Protein AF-A0A1J0VRK7-F1 (afdb_monomer_lite)

Sequence (76 aa):
MGYRYLLRERCLNWGATPEGATREMPGDDLLPRADIVSTRAVTIDVDAAAIWPWLAQFGPGRGGAYTYDWIETSSD

Foldseek 3Di:
DPVVVVVVLCQQAPCHDPCRQPDDDPPCVVCVDDPGHGHYDDDDPDDPVVCVVVVVQPDPPRPDDPPPPPPPDDPD

Secondary structure (DSSP, 8-state):
--HHHHHHHHHHTTT--HHHHTS--TTGGG-TT-S----------S-HHHHHHHHTT-STTSS-----TTSS----

pLDDT: mean 76.0, std 16.79, range [39.59, 93.25]

Radius of gyration: 17.18 Å; chains: 1; bounding box: 46×25×49 Å

Structure (mmCIF, N/CA/C/O backbone):
data_AF-A0A1J0VRK7-F1
#
_entry.id   AF-A0A1J0VRK7-F1
#
loop_
_atom_site.group_PDB
_atom_site.id
_atom_site.type_symbol
_atom_site.label_atom_id
_atom_site.label_alt_id
_atom_site.label_comp_id
_atom_site.label_asym_id
_atom_site.label_entity_id
_atom_site.label_seq_id
_atom_site.pdbx_PDB_ins_code
_atom_site.Cartn_x
_atom_site.Cartn_y
_atom_site.Cartn_z
_atom_site.occupancy
_atom_site.B_iso_or_equiv
_atom_site.auth_seq_id
_atom_site.auth_comp_id
_atom_site.auth_asym_id
_atom_site.auth_atom_id
_atom_site.pdbx_PDB_model_num
ATOM 1 N N . MET A 1 1 ? 24.682 11.942 -7.811 1.00 52.16 1 MET A N 1
ATOM 2 C CA . MET A 1 1 ? 23.990 10.992 -8.708 1.00 52.16 1 MET A CA 1
ATOM 3 C C . MET A 1 1 ? 23.307 9.914 -7.855 1.00 52.16 1 MET A C 1
ATOM 5 O O . MET A 1 1 ? 23.884 8.866 -7.643 1.00 52.16 1 MET A O 1
ATOM 9 N N . GLY A 1 2 ? 22.149 10.209 -7.245 1.00 59.50 2 GLY A N 1
ATOM 10 C CA . GLY A 1 2 ? 21.505 9.293 -6.272 1.00 59.50 2 GLY A CA 1
ATOM 11 C C . GLY A 1 2 ? 20.139 9.765 -5.752 1.00 59.50 2 GLY A C 1
ATOM 12 O O . GLY A 1 2 ? 19.248 8.964 -5.501 1.00 59.50 2 GLY A O 1
ATOM 13 N N . TYR A 1 3 ? 19.920 11.082 -5.733 1.00 56.69 3 TYR A N 1
ATOM 14 C CA . TYR A 1 3 ? 18.648 11.714 -5.358 1.00 56.69 3 TYR A CA 1
ATOM 15 C C . TYR A 1 3 ? 17.438 11.232 -6.182 1.00 56.69 3 TYR A C 1
ATOM 17 O O . TYR A 1 3 ? 16.373 10.985 -5.628 1.00 56.69 3 TYR A O 1
ATOM 25 N N . ARG A 1 4 ? 17.601 11.023 -7.498 1.00 63.38 4 ARG A N 1
ATOM 26 C CA . ARG A 1 4 ? 16.503 10.584 -8.378 1.00 63.38 4 ARG A CA 1
ATOM 27 C C . ARG A 1 4 ? 16.017 9.159 -8.092 1.00 63.38 4 ARG A C 1
ATOM 29 O O . ARG A 1 4 ? 14.836 8.896 -8.279 1.00 63.38 4 ARG A O 1
ATOM 36 N N . TYR A 1 5 ? 16.898 8.262 -7.646 1.00 63.56 5 TYR A N 1
ATOM 37 C CA . TYR A 1 5 ? 16.535 6.863 -7.401 1.00 63.56 5 TYR A CA 1
ATOM 38 C C . TYR A 1 5 ? 15.724 6.727 -6.110 1.00 63.56 5 TYR A C 1
ATOM 40 O O . TYR A 1 5 ? 14.635 6.168 -6.132 1.00 63.56 5 TYR A O 1
ATOM 48 N N . LEU A 1 6 ? 16.186 7.371 -5.033 1.00 69.50 6 LEU A N 1
ATOM 49 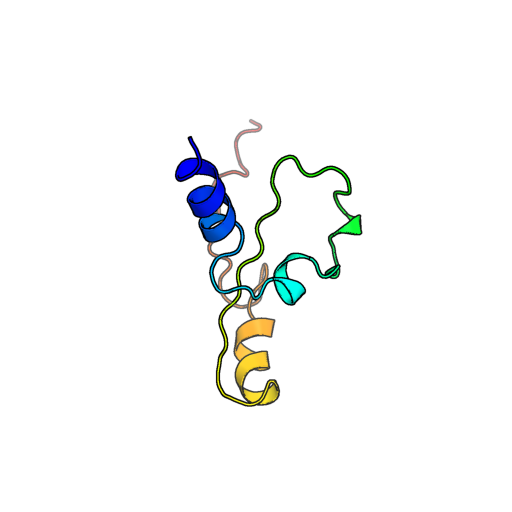C CA . LEU A 1 6 ? 15.481 7.399 -3.747 1.00 69.50 6 LEU A CA 1
ATOM 50 C C . LEU A 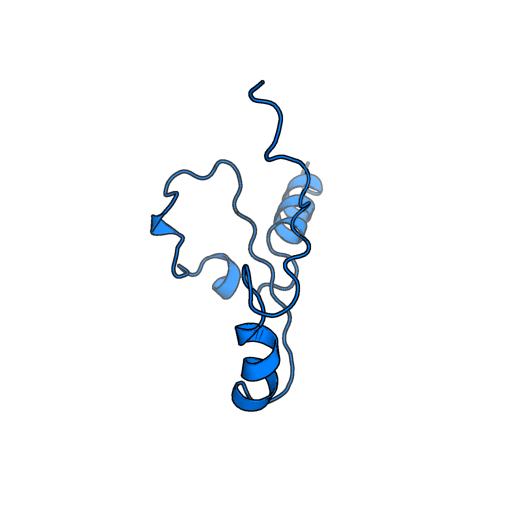1 6 ? 14.130 8.118 -3.838 1.00 69.50 6 LEU A C 1
ATOM 52 O O . LEU A 1 6 ? 13.162 7.699 -3.213 1.00 69.50 6 LEU A O 1
ATOM 56 N N . LEU A 1 7 ? 14.035 9.191 -4.631 1.00 77.44 7 LEU A N 1
ATOM 57 C CA . LEU A 1 7 ? 12.744 9.828 -4.890 1.00 77.44 7 LEU A CA 1
ATOM 58 C C . LEU A 1 7 ? 11.802 8.914 -5.670 1.00 77.44 7 LEU A C 1
ATOM 60 O O . LEU A 1 7 ? 10.644 8.788 -5.291 1.00 77.44 7 LEU A O 1
ATOM 64 N N . ARG A 1 8 ? 12.290 8.266 -6.735 1.00 81.19 8 ARG A N 1
ATOM 65 C CA . ARG A 1 8 ? 11.480 7.349 -7.543 1.00 81.19 8 ARG A CA 1
ATOM 66 C C . ARG A 1 8 ? 10.962 6.190 -6.699 1.00 81.19 8 ARG A C 1
ATOM 68 O O . ARG A 1 8 ? 9.784 5.872 -6.777 1.00 81.19 8 ARG A O 1
ATOM 75 N N . GLU A 1 9 ? 11.818 5.604 -5.875 1.00 81.88 9 GLU A N 1
ATOM 76 C CA . GLU A 1 9 ? 11.450 4.521 -4.967 1.00 81.88 9 GLU A CA 1
ATOM 77 C C . GLU A 1 9 ? 10.390 4.968 -3.952 1.00 81.88 9 GLU A C 1
ATOM 79 O O . GLU A 1 9 ? 9.371 4.302 -3.801 1.00 81.88 9 GLU A O 1
ATOM 84 N N . ARG A 1 10 ? 10.547 6.150 -3.339 1.00 82.38 10 ARG A N 1
ATOM 85 C CA . ARG A 1 10 ? 9.534 6.709 -2.423 1.00 82.38 10 ARG A CA 1
ATOM 86 C C . ARG A 1 10 ? 8.221 7.064 -3.119 1.00 82.38 10 ARG A C 1
ATOM 88 O O . ARG A 1 10 ? 7.171 6.964 -2.496 1.00 82.38 10 ARG A O 1
ATOM 95 N N . CYS A 1 11 ? 8.263 7.489 -4.380 1.00 86.00 11 CYS A N 1
ATOM 96 C CA . CYS A 1 11 ? 7.060 7.748 -5.170 1.00 86.00 11 CYS A CA 1
ATOM 97 C C . CYS A 1 11 ? 6.318 6.455 -5.527 1.00 86.00 11 CYS A C 1
ATOM 99 O O . CYS A 1 11 ? 5.089 6.440 -5.499 1.00 86.00 11 CYS A O 1
ATOM 101 N N . LEU A 1 12 ? 7.047 5.386 -5.865 1.00 88.44 12 LEU A N 1
ATOM 102 C CA . LEU A 1 12 ? 6.452 4.095 -6.211 1.00 88.44 12 LEU A CA 1
ATOM 103 C C . LEU A 1 12 ? 5.936 3.347 -4.981 1.00 88.44 12 LEU A C 1
ATOM 105 O O . LEU A 1 12 ? 4.909 2.690 -5.094 1.00 88.44 12 LEU A O 1
ATOM 109 N N . ASN A 1 13 ? 6.594 3.501 -3.831 1.00 91.25 13 ASN A N 1
ATOM 110 C CA . ASN A 1 13 ? 6.280 2.795 -2.586 1.00 91.25 13 ASN A CA 1
ATOM 111 C C . ASN A 1 13 ? 5.654 3.714 -1.526 1.00 91.25 13 ASN A C 1
ATOM 113 O O . ASN A 1 13 ? 5.923 3.590 -0.330 1.00 91.25 13 ASN A O 1
ATOM 117 N N . TRP A 1 14 ? 4.884 4.717 -1.954 1.00 90.94 14 TRP A N 1
ATOM 118 C CA . TRP A 1 14 ? 4.385 5.749 -1.049 1.00 90.94 14 TRP A CA 1
ATOM 119 C C . TRP A 1 14 ? 3.517 5.148 0.066 1.00 90.94 14 TRP A C 1
ATOM 121 O O . TRP A 1 14 ? 2.525 4.470 -0.195 1.00 90.94 14 TRP A O 1
ATOM 131 N N . GLY A 1 15 ? 3.903 5.403 1.317 1.00 86.88 15 GLY A N 1
ATOM 132 C CA . GLY A 1 15 ? 3.198 4.907 2.502 1.00 86.88 15 GLY A CA 1
ATOM 133 C C . GLY A 1 15 ? 3.352 3.403 2.771 1.00 86.88 15 GLY A C 1
ATOM 134 O O . GLY A 1 15 ? 2.933 2.945 3.830 1.00 86.88 15 GLY A O 1
ATOM 135 N N . ALA A 1 16 ? 3.984 2.641 1.872 1.00 89.19 16 ALA A N 1
ATOM 136 C CA . ALA A 1 16 ? 4.278 1.225 2.068 1.00 89.19 16 ALA A CA 1
ATOM 137 C C . ALA A 1 16 ? 5.567 1.024 2.881 1.00 89.19 16 ALA A C 1
ATOM 139 O O . ALA A 1 16 ? 6.537 1.774 2.736 1.00 89.19 16 ALA A O 1
ATOM 140 N N . THR A 1 17 ? 5.596 -0.011 3.724 1.00 86.62 17 THR A N 1
ATOM 141 C CA . THR A 1 17 ? 6.850 -0.477 4.333 1.00 86.62 17 THR A CA 1
ATOM 142 C C . THR A 1 17 ? 7.671 -1.261 3.301 1.00 86.62 17 THR A C 1
ATOM 144 O O . THR A 1 17 ? 7.087 -1.794 2.354 1.00 86.62 17 THR A O 1
ATOM 147 N N . PRO A 1 18 ? 9.003 -1.374 3.448 1.00 83.88 18 PRO A N 1
ATOM 148 C CA . PRO A 1 18 ? 9.841 -2.140 2.517 1.00 83.88 18 PRO A CA 1
ATOM 149 C C . PRO A 1 18 ? 9.391 -3.600 2.342 1.00 83.88 18 PRO A C 1
ATOM 151 O O . PRO A 1 18 ? 9.414 -4.146 1.239 1.00 83.88 18 PRO A O 1
ATOM 154 N N . GLU A 1 19 ? 8.923 -4.221 3.422 1.00 84.50 19 GLU A N 1
ATOM 155 C CA . GLU A 1 19 ? 8.417 -5.594 3.424 1.00 84.50 19 GLU A CA 1
ATOM 156 C C . GLU A 1 19 ? 7.048 -5.678 2.744 1.00 84.50 19 GLU A C 1
ATOM 158 O O . GLU A 1 19 ? 6.770 -6.631 2.026 1.00 84.50 19 GLU A O 1
ATOM 163 N N . GLY A 1 20 ? 6.194 -4.666 2.932 1.00 81.69 20 GLY A N 1
ATOM 164 C CA . GLY A 1 20 ? 4.904 -4.577 2.250 1.00 81.69 20 GLY A CA 1
ATOM 165 C C . GLY A 1 20 ? 5.050 -4.295 0.755 1.00 81.69 20 GLY A C 1
ATOM 166 O O . GLY A 1 20 ? 4.286 -4.823 -0.042 1.00 81.69 20 GLY A O 1
ATOM 167 N N . ALA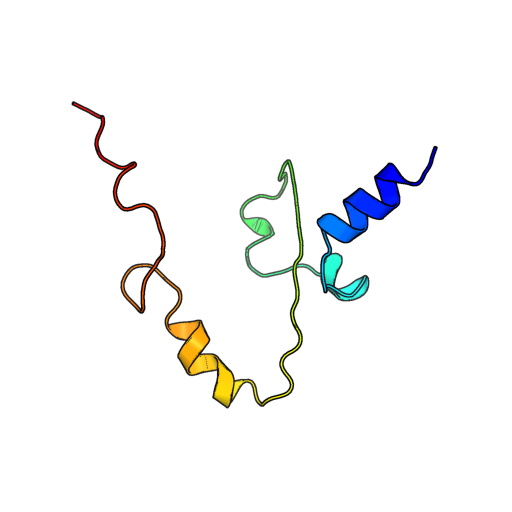 A 1 21 ? 6.055 -3.509 0.366 1.00 86.62 21 ALA A N 1
ATOM 168 C CA . ALA A 1 21 ? 6.326 -3.151 -1.023 1.00 86.62 21 ALA A CA 1
ATOM 169 C C . ALA A 1 21 ? 6.840 -4.323 -1.873 1.00 86.62 21 ALA A C 1
ATOM 171 O O . ALA A 1 21 ? 6.666 -4.302 -3.087 1.00 86.62 21 ALA A O 1
ATOM 172 N N . THR A 1 22 ? 7.472 -5.326 -1.254 1.00 86.44 22 THR A N 1
ATOM 173 C CA . THR A 1 22 ? 8.041 -6.504 -1.939 1.00 86.44 22 THR A CA 1
ATOM 174 C C . THR A 1 22 ? 7.201 -7.773 -1.783 1.00 86.44 22 THR A C 1
ATOM 176 O O . THR A 1 22 ? 7.573 -8.829 -2.292 1.00 86.44 22 THR A O 1
ATOM 179 N N . ARG A 1 23 ? 6.073 -7.689 -1.073 1.00 87.12 23 ARG A N 1
ATOM 180 C CA . ARG A 1 23 ? 5.176 -8.816 -0.830 1.00 87.12 23 ARG A CA 1
ATOM 181 C C . ARG A 1 23 ? 4.325 -9.112 -2.065 1.00 87.12 23 ARG A C 1
ATOM 183 O O . ARG A 1 23 ? 3.688 -8.203 -2.580 1.00 87.12 23 ARG A O 1
ATOM 190 N N . GLU A 1 24 ? 4.228 -10.388 -2.439 1.00 87.44 24 GLU A N 1
ATOM 191 C CA . GLU A 1 24 ? 3.266 -10.841 -3.451 1.00 87.44 24 GLU A CA 1
ATOM 192 C C . GLU A 1 24 ? 1.822 -10.585 -2.993 1.00 87.44 24 GLU A C 1
ATOM 194 O O . GLU A 1 24 ? 1.408 -10.977 -1.890 1.00 87.44 24 GLU A O 1
ATOM 199 N N . MET A 1 25 ? 1.054 -9.924 -3.853 1.00 85.81 25 MET A N 1
ATOM 200 C CA . MET A 1 25 ? -0.358 -9.621 -3.667 1.00 85.81 25 MET A CA 1
ATOM 201 C C . MET A 1 25 ? -1.219 -10.441 -4.639 1.00 85.81 25 MET A C 1
ATOM 203 O O . MET A 1 25 ? -0.784 -10.764 -5.747 1.00 85.81 25 MET A O 1
ATOM 207 N N . PRO A 1 26 ? -2.466 -10.783 -4.261 1.00 86.00 26 PRO A N 1
ATOM 208 C CA . PRO A 1 26 ? -3.408 -11.380 -5.200 1.00 86.00 26 PRO A CA 1
ATOM 209 C C . PRO A 1 26 ? -3.564 -10.498 -6.445 1.00 86.00 26 PRO A C 1
ATOM 211 O O . PRO A 1 26 ? -3.916 -9.324 -6.321 1.00 86.00 26 PRO A O 1
ATOM 214 N N . GLY A 1 27 ? -3.328 -11.066 -7.628 1.00 84.12 27 GLY A N 1
ATOM 215 C CA . GLY A 1 27 ? -3.396 -10.354 -8.904 1.00 84.12 27 GLY A CA 1
ATOM 216 C C . GLY A 1 27 ? -2.040 -9.980 -9.507 1.00 84.12 27 GLY A C 1
ATOM 217 O O . GLY A 1 27 ? -2.004 -9.629 -10.686 1.00 84.12 27 GLY A O 1
ATOM 218 N N . ASP A 1 28 ? -0.929 -10.101 -8.770 1.00 87.19 28 ASP A N 1
ATOM 219 C CA . ASP A 1 28 ? 0.422 -9.886 -9.323 1.00 87.19 28 ASP A CA 1
ATOM 220 C C . ASP A 1 28 ? 0.753 -10.890 -10.444 1.00 87.19 28 ASP A C 1
ATOM 222 O O . ASP A 1 28 ? 1.509 -10.601 -11.373 1.00 87.19 28 ASP A O 1
ATOM 226 N N . ASP A 1 29 ? 0.131 -12.065 -10.398 1.00 88.44 29 ASP A N 1
ATOM 227 C CA . ASP A 1 29 ? 0.229 -13.123 -11.397 1.00 88.44 29 ASP A CA 1
ATOM 228 C C . ASP A 1 29 ? -0.485 -12.795 -12.721 1.00 88.44 29 ASP A C 1
ATOM 230 O O . ASP A 1 29 ? -0.186 -13.413 -13.745 1.00 88.44 29 ASP A O 1
ATOM 234 N N . LEU A 1 30 ? -1.381 -11.800 -12.743 1.00 88.19 30 LEU A N 1
ATOM 235 C CA . LEU A 1 30 ? -2.122 -11.400 -13.948 1.00 88.19 30 LEU A CA 1
ATOM 236 C C . LEU A 1 30 ? -1.243 -10.674 -14.973 1.00 88.19 30 LEU A C 1
ATOM 238 O O . LEU A 1 30 ? -1.486 -10.777 -16.176 1.00 88.19 30 LEU A O 1
ATOM 242 N N . LEU A 1 31 ? -0.215 -9.951 -14.516 1.00 86.88 31 LEU A N 1
ATOM 243 C CA . LEU A 1 31 ? 0.759 -9.291 -15.386 1.00 86.88 31 LEU A CA 1
ATOM 244 C C . LEU A 1 31 ? 2.188 -9.509 -14.860 1.00 86.88 31 LEU A C 1
ATOM 246 O O . LEU A 1 31 ? 2.799 -8.591 -14.313 1.00 86.88 31 LEU A O 1
ATOM 250 N N . PRO A 1 32 ? 2.779 -10.695 -15.103 1.00 83.94 32 PRO A N 1
ATOM 251 C CA . PRO A 1 32 ? 4.093 -11.056 -14.557 1.00 83.94 32 PRO A CA 1
ATOM 252 C C . PRO A 1 32 ? 5.255 -10.169 -15.033 1.00 83.94 32 PRO A C 1
ATOM 254 O O . PRO A 1 32 ? 6.351 -10.216 -14.480 1.00 83.94 32 PRO A O 1
ATOM 257 N N . ARG A 1 33 ? 5.054 -9.397 -16.109 1.00 85.81 33 ARG A N 1
ATOM 258 C CA . ARG A 1 33 ? 6.038 -8.462 -16.675 1.00 85.81 33 ARG A CA 1
ATOM 259 C C . ARG A 1 33 ? 5.429 -7.073 -16.841 1.00 85.81 33 ARG A C 1
ATOM 261 O O . ARG A 1 33 ? 5.296 -6.584 -17.958 1.00 85.81 33 ARG A O 1
ATOM 268 N N . ALA A 1 34 ? 5.022 -6.463 -15.736 1.00 85.88 34 ALA A N 1
ATOM 269 C CA . ALA A 1 34 ? 4.559 -5.082 -15.740 1.00 85.88 34 ALA A CA 1
ATOM 270 C C . ALA A 1 34 ? 5.723 -4.106 -15.999 1.00 85.88 34 ALA A C 1
ATOM 272 O O . ALA A 1 34 ? 6.781 -4.212 -15.379 1.00 85.88 34 ALA A O 1
ATOM 273 N N . ASP A 1 35 ? 5.510 -3.115 -16.869 1.00 87.50 35 ASP A N 1
ATOM 274 C CA . ASP A 1 35 ? 6.501 -2.059 -17.136 1.00 87.50 35 ASP A CA 1
ATOM 275 C C . ASP A 1 35 ? 6.729 -1.150 -15.914 1.00 87.50 35 ASP A C 1
ATOM 277 O O . ASP A 1 35 ? 7.810 -0.582 -15.726 1.00 87.50 35 ASP A O 1
ATOM 281 N N . ILE A 1 36 ? 5.703 -0.994 -15.069 1.00 86.38 36 ILE A N 1
ATOM 282 C CA . ILE A 1 36 ? 5.741 -0.210 -13.832 1.00 86.38 36 ILE A CA 1
ATOM 283 C C . ILE A 1 36 ? 4.925 -0.927 -12.755 1.00 86.38 36 ILE A C 1
ATOM 285 O O . ILE A 1 36 ? 3.758 -1.242 -12.965 1.00 86.38 36 ILE A O 1
ATOM 289 N N . VAL A 1 37 ? 5.527 -1.093 -11.576 1.00 88.50 37 VAL A N 1
ATOM 290 C CA . VAL A 1 37 ? 4.860 -1.552 -10.351 1.00 88.50 37 VAL A CA 1
ATOM 291 C C . VAL A 1 37 ? 4.959 -0.444 -9.303 1.00 88.50 37 VAL A C 1
ATOM 293 O O . VAL A 1 37 ? 6.022 0.158 -9.129 1.00 88.50 37 VAL A O 1
ATOM 296 N N . SER A 1 38 ? 3.847 -0.138 -8.633 1.00 90.25 38 SER A N 1
ATOM 297 C CA . SER A 1 38 ? 3.779 0.842 -7.544 1.00 90.25 38 SER A CA 1
ATOM 298 C C . SER A 1 38 ? 2.888 0.302 -6.432 1.00 90.25 38 SER A C 1
ATOM 300 O O . SER A 1 38 ? 1.724 -0.005 -6.675 1.00 90.25 38 SER A O 1
ATOM 302 N N . THR A 1 39 ? 3.422 0.254 -5.214 1.00 90.44 39 THR A N 1
ATOM 303 C CA . THR A 1 39 ? 2.711 -0.201 -4.017 1.00 90.44 39 THR A CA 1
ATOM 304 C C . THR A 1 39 ? 2.416 0.992 -3.121 1.00 90.44 39 THR A C 1
ATOM 306 O O . THR A 1 39 ? 3.325 1.662 -2.636 1.00 90.44 39 THR A O 1
ATOM 309 N N . ARG A 1 40 ? 1.136 1.282 -2.881 1.00 90.81 40 ARG A N 1
ATOM 310 C CA . ARG A 1 40 ? 0.721 2.386 -2.006 1.00 90.81 40 ARG A CA 1
ATOM 311 C C . ARG A 1 40 ? -0.051 1.850 -0.823 1.00 90.81 40 ARG A C 1
ATOM 313 O O . ARG A 1 40 ? -0.960 1.046 -1.004 1.00 90.81 40 ARG A O 1
ATOM 320 N N . ALA A 1 41 ? 0.280 2.327 0.368 1.00 90.44 41 ALA A N 1
ATOM 321 C CA . ALA A 1 41 ? -0.401 1.906 1.582 1.00 90.44 41 ALA A CA 1
ATOM 322 C C . ALA A 1 41 ? -0.776 3.102 2.456 1.00 90.44 41 ALA A C 1
ATOM 324 O O . ALA A 1 41 ? -0.076 4.113 2.505 1.00 90.44 41 ALA A O 1
ATOM 325 N N . VAL A 1 42 ? -1.904 2.964 3.147 1.00 89.56 42 VAL A N 1
ATOM 326 C CA . VAL A 1 42 ? -2.370 3.878 4.190 1.00 89.56 42 VAL A CA 1
ATOM 327 C C . VAL A 1 42 ? -2.810 3.022 5.367 1.00 89.56 42 VAL A C 1
ATOM 329 O O . VAL A 1 42 ? -3.629 2.119 5.204 1.00 89.56 42 VAL A O 1
ATOM 332 N N . THR A 1 43 ? -2.273 3.311 6.547 1.00 89.88 43 THR A N 1
ATOM 333 C CA . THR A 1 43 ? -2.689 2.657 7.788 1.00 89.88 43 THR A CA 1
ATOM 334 C C . THR A 1 43 ? -3.896 3.387 8.360 1.00 89.88 43 THR A C 1
ATOM 336 O O . THR A 1 43 ? -3.855 4.603 8.545 1.00 89.88 43 THR A O 1
ATOM 339 N N . ILE A 1 44 ? -4.960 2.642 8.651 1.00 89.69 44 ILE A N 1
ATOM 340 C CA . ILE A 1 44 ? -6.162 3.149 9.312 1.00 89.69 44 ILE A CA 1
ATOM 341 C C . ILE A 1 44 ? -6.298 2.392 10.632 1.00 89.69 44 ILE A C 1
ATOM 343 O O . ILE A 1 44 ? -6.359 1.166 10.631 1.00 89.69 44 ILE A O 1
ATOM 347 N N . ASP A 1 45 ? -6.321 3.122 11.743 1.00 93.25 45 ASP A N 1
ATOM 348 C CA . ASP A 1 45 ? -6.299 2.560 13.098 1.00 93.25 45 ASP A CA 1
ATOM 349 C C . ASP A 1 45 ? -7.707 2.180 13.593 1.00 93.25 45 ASP A C 1
ATOM 351 O O . ASP A 1 45 ? -8.220 2.736 14.560 1.00 93.25 45 ASP A O 1
ATOM 355 N N . VAL A 1 46 ? -8.384 1.287 12.863 1.00 93.25 46 VAL A N 1
ATOM 356 C CA . VAL A 1 46 ? -9.675 0.696 13.261 1.00 93.25 46 VAL A CA 1
ATOM 357 C C . VAL A 1 46 ? -9.778 -0.754 12.777 1.00 93.25 46 VAL A C 1
ATOM 359 O O . VAL A 1 46 ? -9.058 -1.174 11.870 1.00 93.25 46 VAL A O 1
ATOM 362 N N . ASP A 1 47 ? -10.715 -1.517 13.345 1.00 91.44 47 ASP A N 1
ATOM 363 C CA . ASP A 1 47 ? -10.975 -2.898 12.933 1.00 91.44 47 ASP A CA 1
ATOM 364 C C . ASP A 1 47 ? -11.344 -3.019 11.450 1.00 91.44 47 ASP A C 1
ATOM 366 O O . ASP A 1 47 ? -12.136 -2.243 10.906 1.00 91.44 47 ASP A O 1
ATOM 370 N N . ALA A 1 48 ? -10.861 -4.088 10.811 1.00 90.31 48 ALA A N 1
ATOM 371 C CA . ALA A 1 48 ? -11.172 -4.389 9.413 1.00 90.31 48 ALA A CA 1
ATOM 372 C C . ALA A 1 48 ? -12.689 -4.466 9.154 1.00 90.31 48 ALA A C 1
ATOM 374 O O . ALA A 1 48 ? -13.161 -4.029 8.106 1.00 90.31 48 ALA A O 1
ATOM 375 N N . ALA A 1 49 ? -13.466 -4.951 10.130 1.00 92.25 49 ALA A N 1
ATOM 376 C CA . ALA A 1 49 ? -14.924 -5.020 10.048 1.00 92.25 49 ALA A CA 1
ATOM 377 C C . ALA A 1 49 ? -15.599 -3.637 9.952 1.00 92.25 49 ALA A C 1
ATOM 379 O O . ALA A 1 49 ? -16.661 -3.526 9.345 1.00 92.25 49 ALA A O 1
ATOM 380 N N . ALA A 1 50 ? -14.986 -2.583 10.502 1.00 92.44 50 ALA A N 1
ATOM 381 C CA . ALA A 1 50 ? -15.501 -1.216 10.415 1.00 92.44 50 ALA A CA 1
ATOM 382 C C . ALA A 1 50 ? -15.229 -0.576 9.041 1.00 92.44 50 ALA A C 1
ATOM 384 O O . ALA A 1 50 ? -15.999 0.268 8.582 1.00 92.44 50 ALA A O 1
ATOM 385 N N . ILE A 1 51 ? -14.152 -0.993 8.368 1.00 90.19 51 ILE A N 1
ATOM 386 C CA . ILE A 1 51 ? -13.736 -0.456 7.063 1.00 90.19 51 ILE A CA 1
ATOM 387 C C . ILE A 1 51 ? -14.361 -1.248 5.909 1.00 90.19 51 ILE A C 1
ATOM 389 O O . ILE A 1 51 ? -14.683 -0.673 4.870 1.00 90.19 51 ILE A O 1
ATOM 393 N N . TRP A 1 52 ? -14.566 -2.558 6.076 1.00 87.75 52 TRP A N 1
ATOM 394 C CA . TRP A 1 52 ? -15.026 -3.452 5.011 1.00 87.75 52 TRP A CA 1
ATOM 395 C C . TRP A 1 52 ? -16.289 -2.982 4.269 1.00 87.75 52 TRP A C 1
ATOM 397 O O . TRP A 1 52 ? -16.288 -3.058 3.039 1.00 87.75 52 TRP A O 1
ATOM 407 N N . PRO A 1 53 ? -17.330 -2.431 4.930 1.00 87.56 53 PRO A N 1
ATOM 408 C CA . PRO A 1 53 ? -18.497 -1.903 4.225 1.00 87.56 53 PRO A CA 1
ATOM 409 C C . PRO A 1 53 ? -18.146 -0.802 3.220 1.00 87.56 53 PRO A C 1
ATOM 411 O O . PRO A 1 53 ? -18.767 -0.727 2.166 1.00 87.56 53 PRO A O 1
ATOM 414 N N . TRP A 1 54 ? -17.145 0.033 3.509 1.00 84.50 54 TRP A N 1
ATOM 415 C CA . TRP A 1 54 ? -16.669 1.081 2.602 1.00 84.50 54 TRP 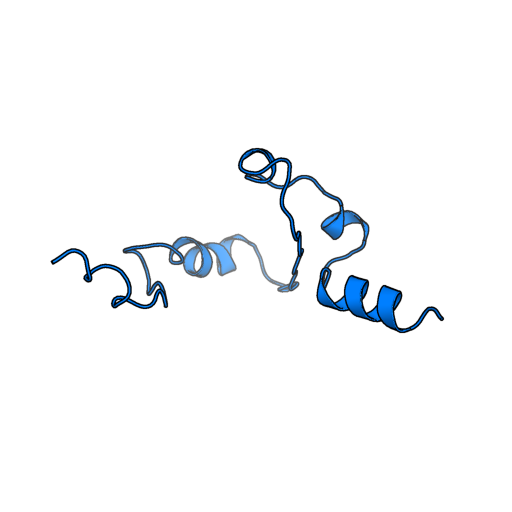A CA 1
ATOM 416 C C . TRP A 1 54 ? -15.863 0.503 1.438 1.00 84.50 54 TRP A C 1
ATOM 418 O O . TRP A 1 54 ? -16.027 0.945 0.307 1.00 84.50 54 TRP A O 1
ATOM 428 N N . LEU A 1 55 ? -15.038 -0.519 1.691 1.00 84.38 55 LEU A N 1
ATOM 429 C CA . LEU A 1 55 ? -14.216 -1.151 0.654 1.00 84.38 55 LEU A CA 1
ATOM 430 C C . LEU A 1 55 ? -15.030 -2.010 -0.314 1.00 84.38 55 LEU A C 1
ATOM 432 O O . LEU A 1 55 ? -14.816 -1.940 -1.519 1.00 84.38 55 LEU A O 1
ATOM 436 N N . ALA A 1 56 ? -15.988 -2.785 0.194 1.00 83.88 56 ALA A N 1
ATOM 437 C CA . ALA A 1 56 ? -16.823 -3.683 -0.606 1.00 83.88 56 ALA A CA 1
ATOM 438 C C . ALA A 1 56 ? -17.761 -2.947 -1.587 1.00 83.88 56 ALA A C 1
ATOM 440 O O . ALA A 1 56 ? -18.404 -3.581 -2.425 1.00 83.88 56 ALA A O 1
ATOM 441 N N . GLN A 1 57 ? -17.852 -1.620 -1.475 1.00 76.00 57 GLN A N 1
ATOM 442 C CA . GLN A 1 57 ? -18.566 -0.749 -2.408 1.00 76.00 57 GLN A CA 1
ATOM 443 C C . GLN A 1 57 ? -17.705 -0.333 -3.612 1.00 76.00 57 GLN A C 1
ATOM 445 O O . GLN A 1 57 ? -18.246 0.068 -4.644 1.00 76.00 57 GLN A O 1
ATOM 450 N N . PHE A 1 58 ? -16.375 -0.446 -3.526 1.00 69.19 58 PHE A N 1
ATOM 451 C CA . PHE A 1 58 ? -15.503 -0.138 -4.653 1.00 69.19 58 PHE A CA 1
ATOM 452 C C . PHE A 1 58 ? -15.598 -1.232 -5.716 1.00 69.19 58 PHE A C 1
ATOM 454 O O . PHE A 1 58 ? -15.193 -2.374 -5.515 1.00 69.19 58 PHE A O 1
ATOM 461 N N . GLY A 1 59 ? -16.140 -0.860 -6.870 1.00 61.06 59 GLY A N 1
ATOM 462 C CA . GLY A 1 59 ? -16.268 -1.729 -8.029 1.00 61.06 59 GLY A CA 1
ATOM 463 C C . GLY A 1 59 ? -17.389 -1.257 -8.954 1.00 61.06 59 GLY A C 1
ATOM 464 O O . GLY A 1 59 ? -18.294 -0.535 -8.514 1.00 61.06 59 GLY A O 1
ATOM 465 N N . PRO A 1 60 ? -17.349 -1.636 -10.241 1.00 51.78 60 PRO A N 1
ATOM 466 C CA . PRO A 1 60 ? -18.429 -1.332 -11.169 1.00 51.78 60 PRO A CA 1
ATOM 467 C C . PRO A 1 60 ? -19.770 -1.824 -10.598 1.00 51.78 60 PRO A C 1
ATOM 469 O O . PRO A 1 60 ? -19.916 -2.980 -10.203 1.00 51.78 60 PRO A O 1
ATOM 472 N N . GLY A 1 61 ? -20.739 -0.909 -10.499 1.00 59.91 61 GLY A N 1
ATOM 473 C CA . GLY A 1 61 ? -22.101 -1.200 -10.044 1.00 59.91 61 GLY A CA 1
ATOM 474 C C . GLY A 1 61 ? -22.363 -1.239 -8.528 1.00 59.91 61 GLY A C 1
ATOM 475 O O . GLY A 1 61 ? -23.479 -1.603 -8.160 1.00 59.91 61 GLY A O 1
ATOM 476 N N . ARG A 1 62 ? -21.418 -0.888 -7.629 1.00 57.72 62 ARG A N 1
ATOM 477 C CA . ARG A 1 62 ? -21.656 -0.982 -6.159 1.00 57.72 62 ARG A CA 1
ATOM 478 C C . ARG A 1 62 ? -21.240 0.204 -5.274 1.00 57.72 62 ARG A C 1
ATOM 480 O O . ARG A 1 62 ? -21.204 0.044 -4.060 1.00 57.72 62 ARG A O 1
ATOM 487 N N . GLY A 1 63 ? -21.050 1.402 -5.827 1.00 53.94 63 GLY A N 1
ATOM 488 C CA . GLY A 1 63 ? -20.779 2.598 -5.011 1.00 53.94 63 GLY A CA 1
ATOM 489 C C . GLY A 1 63 ? -19.872 3.627 -5.673 1.00 53.94 63 GLY A C 1
ATOM 490 O O . GLY A 1 63 ? -18.964 4.140 -5.031 1.00 53.94 63 GLY A O 1
ATOM 491 N N . GLY A 1 64 ? -20.117 3.919 -6.955 1.00 47.03 64 GLY A N 1
ATOM 492 C CA . GLY A 1 64 ? -19.402 4.956 -7.699 1.00 47.03 64 GLY A CA 1
ATOM 493 C C . GLY A 1 64 ? -17.986 4.544 -8.089 1.00 47.03 64 GLY A C 1
ATOM 494 O O . GLY A 1 64 ? -17.008 4.957 -7.471 1.00 47.03 64 GLY A O 1
ATOM 495 N N . ALA A 1 65 ? -17.862 3.784 -9.176 1.00 43.84 65 ALA A N 1
ATOM 496 C CA . ALA A 1 65 ? -16.635 3.844 -9.949 1.00 43.84 65 ALA A CA 1
ATOM 497 C C . ALA A 1 65 ? -16.558 5.264 -10.530 1.00 43.84 65 ALA A C 1
ATOM 499 O O . ALA A 1 65 ? -17.354 5.613 -11.397 1.00 43.84 65 ALA A O 1
ATOM 500 N N . TYR A 1 66 ? -15.614 6.091 -10.076 1.00 52.31 66 TYR A N 1
ATOM 501 C CA . TYR A 1 66 ? -15.160 7.239 -10.871 1.00 52.31 66 TYR A CA 1
ATOM 502 C C . TYR A 1 66 ? -14.306 6.719 -12.036 1.00 52.31 66 TYR A C 1
ATOM 504 O O . TYR A 1 66 ? -13.135 7.059 -12.187 1.00 52.31 66 TYR A O 1
ATOM 512 N N . THR A 1 67 ? -14.896 5.840 -12.837 1.00 43.97 67 THR A N 1
ATOM 513 C CA . THR A 1 67 ? -14.404 5.505 -14.162 1.00 43.97 67 THR A CA 1
ATOM 514 C C . THR A 1 67 ? -15.081 6.489 -15.102 1.00 43.97 67 THR A C 1
ATOM 516 O O . THR A 1 67 ? -16.285 6.708 -15.011 1.00 43.97 67 THR A O 1
ATOM 519 N N . TYR A 1 68 ? -14.293 7.145 -15.952 1.00 39.59 68 TYR A N 1
ATOM 520 C CA . TYR A 1 68 ? -14.810 8.008 -17.007 1.00 39.59 68 TYR A CA 1
ATOM 521 C C . TYR A 1 68 ? -15.758 7.183 -17.891 1.00 39.59 68 TYR A C 1
ATOM 523 O O . TYR A 1 68 ? -15.294 6.382 -18.696 1.00 39.59 68 TYR A O 1
ATOM 531 N N . ASP A 1 69 ? -17.063 7.404 -17.751 1.00 49.03 69 ASP A N 1
ATOM 532 C CA . ASP A 1 69 ? -18.162 6.735 -18.472 1.00 49.03 69 ASP A CA 1
ATOM 533 C C . ASP A 1 69 ? -18.206 7.089 -19.983 1.00 49.03 69 ASP A C 1
ATOM 535 O O . ASP A 1 69 ? -19.219 6.935 -20.652 1.00 49.03 69 ASP A O 1
ATOM 539 N N . TRP A 1 70 ? -17.122 7.644 -20.544 1.00 50.03 70 TRP A N 1
ATOM 540 C CA . TRP A 1 70 ? -17.117 8.290 -21.868 1.00 50.03 70 TRP A CA 1
ATOM 541 C C . TRP A 1 70 ? -15.981 7.852 -22.810 1.00 50.03 70 TRP A C 1
ATOM 543 O O . TRP A 1 70 ? -15.831 8.444 -23.875 1.00 50.03 70 TRP A O 1
ATOM 553 N N . ILE A 1 71 ? -15.188 6.824 -22.478 1.00 51.84 71 ILE A N 1
ATOM 554 C CA . ILE A 1 71 ? -14.182 6.247 -23.407 1.00 51.84 71 ILE A CA 1
ATOM 555 C C . ILE A 1 71 ? -14.619 4.851 -23.895 1.00 51.84 71 ILE A C 1
ATOM 557 O O . ILE A 1 71 ? -13.801 3.954 -24.057 1.00 51.84 71 ILE A O 1
ATOM 561 N N . GLU A 1 72 ? -15.918 4.637 -24.120 1.00 53.25 72 GLU A N 1
ATOM 562 C CA . GLU A 1 72 ? -16.436 3.370 -24.674 1.00 53.25 72 GLU A CA 1
ATOM 563 C C . GLU A 1 72 ? -17.405 3.579 -25.853 1.00 53.25 72 GLU A C 1
ATOM 565 O O . GLU A 1 72 ? -18.215 2.720 -26.186 1.00 53.25 72 GLU A O 1
ATOM 570 N N . THR A 1 73 ? -17.343 4.723 -26.545 1.00 47.25 73 THR A N 1
ATOM 571 C CA . THR A 1 73 ? -18.107 4.906 -27.794 1.00 47.25 73 THR A CA 1
ATOM 572 C C . THR A 1 73 ? -17.342 5.759 -28.802 1.00 47.25 73 THR A C 1
ATOM 574 O O . THR A 1 73 ? -17.565 6.957 -28.943 1.00 47.25 73 THR A O 1
ATOM 577 N N . SER A 1 74 ? -16.415 5.126 -29.517 1.00 41.78 74 SER A N 1
ATOM 578 C CA . SER A 1 74 ? -15.947 5.599 -30.828 1.00 41.78 74 SER A CA 1
ATOM 579 C C . SER A 1 74 ? -15.490 4.431 -31.706 1.00 41.78 74 SER A C 1
ATOM 581 O O . SER A 1 74 ? -14.426 4.440 -32.319 1.00 41.78 74 SER A O 1
ATOM 583 N N . SER A 1 75 ? -16.315 3.387 -31.755 1.00 47.53 75 SER A N 1
ATOM 584 C CA . SER A 1 75 ? -16.419 2.549 -32.949 1.00 47.53 75 SER A CA 1
ATOM 585 C C . SER A 1 75 ? -17.804 2.768 -33.539 1.00 47.53 75 SER A C 1
ATOM 587 O O . SER A 1 75 ? -18.704 1.970 -33.321 1.00 47.53 75 SER A O 1
ATOM 589 N N . ASP A 1 76 ? -17.947 3.909 -34.205 1.00 47.19 76 ASP A N 1
ATOM 590 C CA . ASP A 1 76 ? -18.792 4.110 -35.384 1.00 47.19 76 ASP A CA 1
ATOM 591 C C . ASP A 1 76 ? -18.012 5.019 -36.345 1.00 47.19 76 ASP A C 1
ATOM 593 O O . ASP A 1 76 ? -17.427 6.021 -35.860 1.00 47.19 76 ASP A O 1
#

Organism: NCBI:txid2213200

=== Feature glossary ===
Key to the feature types in this record:

— What the protein is —

Primary structure: the covalent order of the twenty standard amino acids along the backbone. Two proteins with the same sequence will (almost always) fold to the same structure; two with 30% identity often share a fold but not the details.

Database cross-references. InterPro integrates a dozen domain/family signature databases into unified entries with residue-range hits. GO terms attach function/process/location labels with evidence codes. CATH codes position the fold in a four-level structural taxonomy. Organism is the NCBI-taxonomy species name.

— Where its atoms are —

The mmCIF block holds the 3D Cartesian coordinates of each backbone atom (N, Cα, C, O) in ångströms. mmCIF is the PDB's canonical archive format — a tagged-loop text representation of the atomic model.

Six rendered views show the 3D structure from the faces of a cube — i.e. along ±x, ±y, ±z. Rendering representation is drawn randomly per protein from cartoon (secondary-structure ribbons), sticks (backbone bonds), or molecular surface; coloring is either N→C rainbow (blue at the N-terminus through red at the C-terminus) or one color per chain.

— Local backbone conformation —

DSSP 8-state secondary structure assigns each residue one of H (α-helix), G (3₁₀-helix), I (π-helix), E (extended β-strand), B (isolated β-bridge), T (hydrogen-bonded turn), S (bend), or '-' (coil). The assignment is computed from backbone hydrogen-bond geometry via the Kabsch–Sander algorithm.

P-SEA three-state annotation labels each residue as helix, strand, or coil based purely on the geometry of the 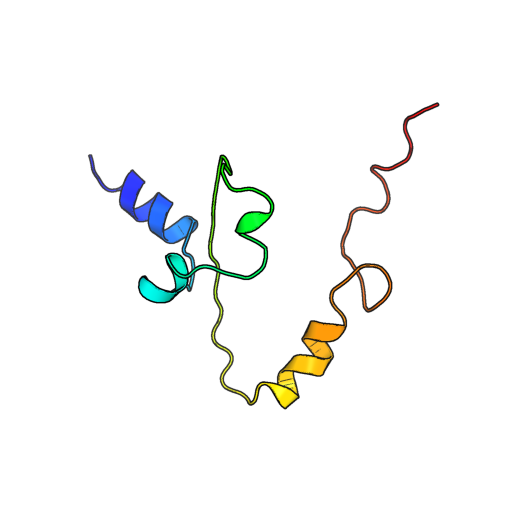Cα trace. It serves as a fallback when the full backbone (and thus DSSP) is unavailable.

The φ/ψ torsion pair specifies the backbone conformation at each residue. φ rotates about the N–Cα bond, ψ about the Cα–C bond. Steric clashes forbid most of the (φ, ψ) plane — the allowed regions (α-helix basin, β-sheet basin, left-handed helix) are the Ramacha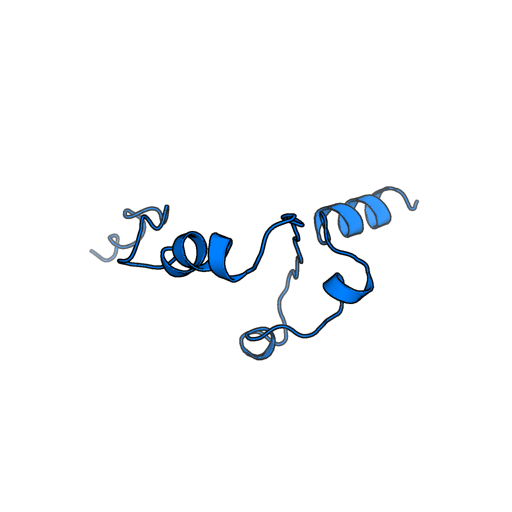ndran-allowed regions.

— Global shape and packing —

The geometric summary reports three shape descriptors. Rg (radius of gyration) measures how spread out the Cα atoms are about their centre of mass; compact globular proteins have small Rg, elongated or unfolded ones large. Cα contacts (<8 Å, |i−j|>4) count long-range residue pairs in spatial proximity — high for tightly packed folds, near zero for rods or random coil. The bounding-box extents give the protein's footprint along x, y, z in Å.

Accessible surface area quantifies burial. A residue with SASA near zero is packed into the hydrophobic core; one with SASA >100 Å² sits on the surface. Computed here via the Shrake–Rupley numerical algorithm with a 1.4 Å probe.

Plot images: a contact map (which residues are close in 3D, as an N×N binary image), a Ramachandran scatter (backbone torsion angles, revealing secondary-structure composition at a glance), and — for AlphaFold structures — a PAE heatmap (pairwise prediction confidence).

— Structural neighborhood —

The Foldseek 3Di string encodes local tertiary geometry as a 20-letter alphabet — one character per residue — derived from the relative positions of nearby Cα atoms. Unlike the amino-acid sequence, 3Di is a direct function of the 3D structure, so two proteins with the same fold have similar 3Di strings even at low sequence identity.

Nearest PDB neighbors are the top structural matches found by Foldseek when searching this structure against the entire Protein Data Bank. Each hit reports a TM-score (0 to 1; >0.5 almost always implies the same fold) and an E-value. These are *structural* homologs — they may share no detectable sequence similarity.

— Confidence and disorder —

For AlphaFold models, the B-factor field carries pLDDT — the model's own estimate of local accuracy on a 0–100 scale. Regions with pLDDT<50 should be treated as essentially unmodeled; they often correspond to intrinsically disordered segments.

B-factor (Debye–Waller factor) reflects atomic displacement in the crystal lattice. It is an experimental observable (units Å²), not a prediction; low values mean the atom is pinned down, high values mean it moves or is heterogeneous across the crystal.

Predicted aligned error is AlphaFold's pairwise confidence. Unlike pLDDT (per-residue), PAE is per-residue-pair and captures whether two parts of the structure are correctly placed relative to each other. Units are ångströms of expected positional error.